Protein AF-A0A453LKP9-F1 (afdb_monomer_lite)

pLDDT: mean 84.12, std 15.36, range [48.91, 98.44]

Foldseek 3Di:
DPPDDDDPVRVVVLVVVLVPDPCSQADPVGDGPDDDPDDVVVVVVVVVLVPDPVNPDPDPPAPVVHDDDDDDPVVVVVVVVVVVCVVVVND

Secondary structure (DSSP, 8-state):
-TT----HHHHHHHHHHHHTSS-TTB-TTS-BS------HHHHHHHHHHHTSTT---S----BTTB------HHHHHHHHHHHHHHHTT--

Sequence (91 aa):
MFGDPLLPSECSLIIEELKATSLCFQCAHGRPTTVPIVNVASLRRQLARLGAPGGRSEAEEPWHGLSQHEASLERARTRLRQLRRLRRGTL

Radius of gyration: 24.04 Å; chains: 1; bounding box: 47×31×52 Å

Organism: Aegilops tauschii subsp. strangulata (NCBI:txid200361)

Structure (mmCIF, N/CA/C/O backbone):
data_AF-A0A453LKP9-F1
#
_entry.id   AF-A0A453LKP9-F1
#
loop_
_atom_site.group_PDB
_atom_site.id
_atom_site.type_symbol
_atom_site.label_atom_id
_atom_site.label_alt_id
_atom_site.label_comp_id
_atom_site.label_asym_id
_atom_site.label_entity_id
_atom_site.label_seq_id
_atom_site.pdbx_PDB_ins_code
_atom_site.Cartn_x
_atom_site.Cartn_y
_atom_site.Cartn_z
_atom_site.occupancy
_atom_site.B_iso_or_equiv
_atom_site.auth_seq_id
_atom_site.auth_comp_id
_atom_site.auth_asym_id
_atom_site.auth_atom_id
_atom_site.pdbx_PDB_model_num
ATOM 1 N N . MET A 1 1 ? 10.696 4.965 14.795 1.00 82.19 1 MET A N 1
ATOM 2 C CA . MET A 1 1 ? 10.221 6.330 14.470 1.00 82.19 1 MET A CA 1
ATOM 3 C C . MET A 1 1 ? 10.309 6.554 12.966 1.00 82.19 1 MET A C 1
ATOM 5 O O . MET A 1 1 ? 10.823 5.699 12.254 1.00 82.19 1 MET A O 1
ATOM 9 N N . PHE A 1 2 ? 9.766 7.662 12.454 1.00 89.75 2 PHE A N 1
ATOM 10 C CA . PHE A 1 2 ? 9.928 7.996 11.038 1.00 89.75 2 PHE A CA 1
ATOM 11 C C . PHE A 1 2 ? 11.408 8.195 10.704 1.00 89.75 2 PHE A C 1
ATOM 13 O O . PHE A 1 2 ? 12.096 8.929 11.405 1.00 89.75 2 PHE A O 1
ATOM 20 N N . GLY A 1 3 ? 11.868 7.559 9.627 1.00 93.56 3 GLY A N 1
ATOM 21 C CA . GLY A 1 3 ? 13.265 7.614 9.190 1.00 93.56 3 GLY A CA 1
ATOM 22 C C . GLY A 1 3 ? 14.149 6.492 9.736 1.00 93.56 3 GLY A C 1
ATOM 23 O O . GLY A 1 3 ? 15.262 6.335 9.240 1.00 93.56 3 GLY A O 1
ATOM 24 N N . ASP A 1 4 ? 13.658 5.681 10.678 1.00 96.88 4 ASP A N 1
ATOM 25 C CA . ASP A 1 4 ? 14.412 4.523 11.159 1.00 96.88 4 ASP A CA 1
ATOM 26 C C . ASP A 1 4 ? 14.381 3.399 10.109 1.00 96.88 4 ASP A C 1
ATOM 28 O O . ASP A 1 4 ? 13.303 3.070 9.595 1.00 96.88 4 ASP A O 1
ATOM 32 N N . PRO A 1 5 ? 15.536 2.800 9.765 1.00 97.00 5 PRO A N 1
ATOM 33 C CA . PRO A 1 5 ? 15.569 1.655 8.872 1.00 97.00 5 PRO A CA 1
ATOM 34 C C . PRO A 1 5 ? 14.949 0.439 9.562 1.00 97.00 5 PRO A C 1
ATOM 36 O O . PRO A 1 5 ? 15.182 0.202 10.744 1.00 97.00 5 PRO A O 1
ATOM 39 N N . LEU A 1 6 ? 14.195 -0.345 8.795 1.00 97.00 6 LEU A N 1
ATOM 40 C CA . LEU A 1 6 ? 13.586 -1.587 9.258 1.00 97.00 6 LEU A CA 1
ATOM 41 C C . LEU A 1 6 ? 14.012 -2.743 8.361 1.00 97.00 6 LEU A C 1
ATOM 43 O O . LEU A 1 6 ? 14.032 -2.632 7.130 1.00 97.00 6 LEU A O 1
ATOM 47 N N . LEU A 1 7 ? 14.317 -3.871 8.986 1.00 98.44 7 LEU A N 1
ATOM 48 C CA . LEU A 1 7 ? 14.492 -5.140 8.307 1.00 98.44 7 LEU A CA 1
ATOM 49 C C . LEU A 1 7 ? 13.140 -5.637 7.769 1.00 98.44 7 LEU A C 1
ATOM 51 O O . LEU A 1 7 ? 12.089 -5.369 8.358 1.00 98.44 7 LEU A O 1
ATOM 55 N N . PRO A 1 8 ? 13.132 -6.449 6.697 1.00 98.25 8 PRO A N 1
ATOM 56 C CA . PRO A 1 8 ? 11.897 -7.039 6.177 1.00 98.25 8 PRO A CA 1
ATOM 57 C C . PRO A 1 8 ? 11.087 -7.824 7.224 1.00 98.25 8 PRO A C 1
ATOM 59 O O . PRO A 1 8 ? 9.855 -7.820 7.183 1.00 98.25 8 PRO A O 1
ATOM 62 N N . SER A 1 9 ? 11.758 -8.471 8.182 1.00 98.44 9 SER A N 1
ATOM 63 C CA . SER A 1 9 ? 11.113 -9.182 9.293 1.00 98.44 9 SER A CA 1
ATOM 64 C C . SER A 1 9 ? 10.387 -8.238 10.253 1.00 98.44 9 SER A C 1
ATOM 66 O O . SER A 1 9 ? 9.285 -8.550 10.690 1.00 98.44 9 SER A O 1
ATOM 68 N N . GLU A 1 10 ? 10.964 -7.071 10.541 1.00 98.25 10 GLU A N 1
ATOM 69 C CA . GLU A 1 10 ? 10.354 -6.055 11.406 1.00 98.25 10 GLU A CA 1
ATOM 70 C C . GLU A 1 10 ? 9.140 -5.423 10.720 1.00 98.25 10 GLU A C 1
ATOM 72 O O . GLU A 1 10 ? 8.081 -5.296 11.331 1.00 98.25 10 GLU A O 1
ATOM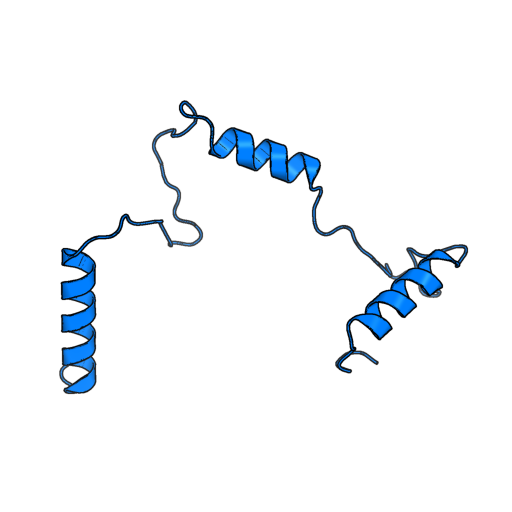 77 N N . CYS A 1 11 ? 9.249 -5.122 9.421 1.00 97.56 11 CYS A N 1
ATOM 78 C CA . CYS A 1 11 ? 8.110 -4.686 8.612 1.00 97.56 11 CYS A CA 1
ATOM 79 C C . CYS A 1 11 ? 6.969 -5.712 8.640 1.00 97.56 11 CYS A C 1
ATOM 81 O O . CYS A 1 11 ? 5.810 -5.338 8.800 1.00 97.56 11 CYS A O 1
ATOM 83 N N . SER A 1 12 ? 7.291 -7.002 8.503 1.00 98.06 12 SER A N 1
ATOM 84 C CA . SER A 1 12 ? 6.292 -8.078 8.528 1.00 98.06 12 SER A CA 1
ATOM 85 C C . SER A 1 12 ? 5.601 -8.171 9.889 1.00 98.06 12 SER A C 1
ATOM 87 O O . SER A 1 12 ? 4.377 -8.247 9.942 1.00 98.06 12 SER A O 1
ATOM 89 N N . LEU A 1 13 ? 6.369 -8.087 10.981 1.00 98.19 13 LEU A N 1
ATOM 90 C CA . LEU A 1 13 ? 5.829 -8.087 12.340 1.00 98.19 13 LEU A CA 1
ATOM 91 C C . LEU A 1 13 ? 4.854 -6.923 12.558 1.00 98.19 13 LEU A C 1
ATOM 93 O O . LEU A 1 13 ? 3.756 -7.141 13.053 1.00 98.19 13 LEU A O 1
ATOM 97 N N . ILE A 1 14 ? 5.203 -5.707 12.122 1.00 96.69 14 ILE A N 1
ATOM 98 C CA . ILE A 1 14 ? 4.314 -4.537 12.232 1.00 96.69 14 ILE A CA 1
ATOM 99 C C . ILE A 1 14 ? 2.970 -4.790 11.538 1.00 96.69 14 ILE A C 1
ATOM 101 O O . ILE A 1 14 ? 1.927 -4.424 12.076 1.00 96.69 14 ILE A O 1
ATOM 105 N N . ILE A 1 15 ? 2.977 -5.408 10.354 1.00 96.38 15 ILE A N 1
ATOM 106 C CA . ILE A 1 15 ? 1.747 -5.703 9.606 1.00 96.38 15 ILE A CA 1
ATOM 107 C C . ILE A 1 15 ? 0.903 -6.774 10.307 1.00 96.38 15 ILE A C 1
ATOM 109 O O . ILE A 1 15 ? -0.316 -6.610 10.393 1.00 96.38 15 ILE A O 1
ATOM 113 N N . GLU A 1 16 ? 1.520 -7.837 10.825 1.00 97.50 16 GLU A N 1
ATOM 114 C CA . GLU A 1 16 ? 0.794 -8.888 11.551 1.00 97.50 16 GLU A CA 1
ATOM 115 C C . GLU A 1 16 ? 0.195 -8.369 12.865 1.00 97.50 16 GLU A C 1
ATOM 117 O O . GLU A 1 16 ? -0.985 -8.599 13.133 1.00 97.50 16 GLU A O 1
ATOM 122 N N . GLU A 1 17 ? 0.949 -7.581 13.634 1.00 97.00 17 GLU A N 1
ATOM 123 C CA . GLU A 1 17 ? 0.445 -6.957 14.862 1.00 97.00 17 GLU A CA 1
ATOM 124 C C . GLU A 1 17 ? -0.683 -5.964 14.562 1.00 97.00 17 GLU A C 1
ATOM 126 O O . GLU A 1 17 ? -1.718 -5.960 15.230 1.00 97.00 17 GLU A O 1
ATOM 131 N N . LEU A 1 18 ? -0.548 -5.158 13.503 1.00 96.00 18 LEU A N 1
ATOM 132 C CA . LEU A 1 18 ? -1.592 -4.223 13.091 1.00 96.00 18 LEU A CA 1
ATOM 133 C C . LEU A 1 18 ? -2.890 -4.955 12.719 1.00 96.00 18 LEU A C 1
ATOM 135 O O . LEU A 1 18 ? -3.976 -4.506 13.090 1.00 96.00 18 LEU A O 1
ATOM 139 N N . LYS A 1 19 ? -2.790 -6.093 12.023 1.00 95.44 19 LYS A N 1
ATOM 140 C CA . LYS A 1 19 ? -3.927 -6.943 11.636 1.00 95.44 19 LYS A CA 1
ATOM 141 C C . LYS A 1 19 ? -4.655 -7.550 12.839 1.00 95.44 19 LYS A C 1
ATOM 143 O O . LYS A 1 19 ? -5.855 -7.792 12.740 1.00 95.44 19 LYS A O 1
ATOM 148 N N . ALA A 1 20 ? -3.962 -7.784 13.953 1.00 96.31 20 ALA A N 1
ATOM 149 C CA . ALA A 1 20 ? -4.562 -8.302 15.181 1.00 96.31 20 ALA A CA 1
ATOM 150 C C . ALA A 1 20 ? -5.384 -7.246 15.953 1.00 96.31 20 ALA A C 1
ATOM 152 O O . ALA A 1 20 ? -6.121 -7.590 16.878 1.00 96.31 20 ALA A O 1
ATOM 153 N N . THR A 1 21 ? -5.291 -5.965 15.580 1.00 95.12 21 THR A N 1
ATOM 154 C CA . THR A 1 21 ? -6.063 -4.884 16.211 1.00 95.12 21 THR A CA 1
ATOM 155 C C . THR A 1 21 ? -7.499 -4.794 15.681 1.00 95.12 21 THR A C 1
ATOM 157 O O . THR A 1 21 ? -7.801 -5.193 14.557 1.00 95.12 21 THR A O 1
ATOM 160 N N . SER A 1 22 ? -8.403 -4.207 16.471 1.00 94.38 22 SER A N 1
ATOM 161 C CA . SER A 1 22 ? -9.802 -3.982 16.073 1.00 94.38 22 SER A CA 1
ATOM 162 C C . SER A 1 22 ? -9.982 -2.882 15.018 1.00 94.38 22 SER A C 1
ATOM 164 O O . SER A 1 22 ? -10.976 -2.893 14.294 1.00 94.38 22 SER A O 1
ATOM 166 N N . LEU A 1 23 ? -9.038 -1.936 14.915 1.00 91.50 23 LEU A N 1
ATOM 167 C CA . LEU A 1 23 ? -9.100 -0.793 13.999 1.00 91.50 23 LEU A CA 1
ATOM 168 C C . LEU A 1 23 ? -7.748 -0.552 13.311 1.00 91.50 23 LEU A C 1
ATOM 170 O O . LEU A 1 23 ? -7.058 0.437 13.542 1.00 91.50 23 LEU A O 1
ATOM 174 N N . CYS A 1 24 ? -7.373 -1.470 12.427 1.00 94.06 24 CYS A N 1
ATOM 175 C CA . CYS A 1 24 ? -6.058 -1.504 11.782 1.00 94.06 24 CYS A CA 1
ATOM 176 C C . CYS A 1 24 ? -5.816 -0.405 10.725 1.00 94.06 24 CYS A C 1
ATOM 178 O O . CYS A 1 24 ? -4.686 -0.181 10.293 1.00 94.06 24 CYS A O 1
ATOM 180 N N . PHE A 1 25 ? -6.864 0.292 10.286 1.00 93.94 25 PHE A N 1
ATOM 181 C CA . PHE A 1 25 ? -6.787 1.296 9.221 1.00 93.94 25 PHE A CA 1
ATOM 182 C C . PHE A 1 25 ? -6.701 2.737 9.733 1.00 93.94 25 PHE A C 1
ATOM 184 O O . PHE A 1 25 ? -6.470 3.641 8.931 1.00 93.94 25 PHE A O 1
ATOM 191 N N . GLN A 1 26 ? -6.851 2.971 11.038 1.00 95.38 26 GLN A N 1
ATOM 192 C CA . GLN A 1 26 ? -6.898 4.314 11.606 1.00 95.38 26 GLN A CA 1
ATOM 193 C C . GLN A 1 26 ? -6.190 4.366 12.961 1.00 95.38 26 GLN A C 1
ATOM 195 O O . GLN A 1 26 ? -6.454 3.554 13.842 1.00 95.38 26 GLN A O 1
ATOM 200 N N . CYS A 1 27 ? -5.296 5.337 13.150 1.00 94.75 27 CYS A N 1
ATOM 201 C CA . CYS A 1 27 ? -4.678 5.565 14.454 1.00 94.75 27 CYS A CA 1
ATOM 202 C C . CYS A 1 27 ? -5.646 6.284 15.410 1.00 94.75 27 CYS A C 1
ATOM 204 O O . CYS A 1 27 ? -6.659 6.836 14.986 1.00 94.75 27 CYS A O 1
ATOM 206 N N . ALA A 1 28 ? -5.295 6.377 16.695 1.00 94.75 28 ALA A N 1
ATOM 207 C CA . ALA A 1 28 ? -6.122 7.048 17.708 1.00 94.75 28 ALA A CA 1
ATOM 208 C C . ALA A 1 28 ? -6.483 8.514 17.375 1.00 94.75 28 ALA A C 1
ATOM 210 O O . ALA A 1 28 ? -7.469 9.042 17.875 1.00 94.75 28 ALA A O 1
ATOM 211 N N . HIS A 1 29 ? -5.707 9.166 16.505 1.00 97.69 29 HIS A N 1
ATOM 212 C CA . HIS A 1 29 ? -5.926 10.549 16.064 1.00 97.69 29 HIS A CA 1
ATOM 213 C C . HIS A 1 29 ? -6.681 10.653 14.733 1.00 97.69 29 HIS A C 1
ATOM 215 O O . HIS A 1 29 ? -6.721 11.719 14.122 1.00 97.69 29 HIS A O 1
ATOM 221 N N . GLY A 1 30 ? -7.202 9.541 14.220 1.00 95.00 30 GLY A N 1
ATOM 222 C CA . GLY A 1 30 ? -7.991 9.522 12.999 1.00 95.00 30 GLY A CA 1
ATOM 223 C C . GLY A 1 30 ? -7.191 9.448 11.693 1.00 95.00 30 GLY A C 1
ATOM 224 O O . GLY A 1 30 ? -7.798 9.404 10.623 1.00 95.00 30 GLY A O 1
ATOM 225 N N . ARG A 1 31 ? -5.851 9.417 11.744 1.00 96.50 31 ARG A N 1
ATOM 226 C CA . ARG A 1 31 ? -5.000 9.344 10.541 1.00 96.50 31 ARG A CA 1
ATOM 227 C C . ARG A 1 31 ? -4.983 7.922 9.968 1.00 96.50 31 ARG A C 1
ATOM 229 O O . ARG A 1 31 ? -4.954 6.978 10.758 1.00 96.50 31 ARG A O 1
ATOM 236 N N . PRO A 1 32 ? -4.948 7.757 8.634 1.00 96.62 32 PRO A N 1
ATOM 237 C CA . PRO A 1 32 ? -4.858 6.437 8.027 1.00 96.62 32 PRO A CA 1
ATOM 238 C C . PRO A 1 32 ? -3.519 5.773 8.366 1.00 96.62 32 PRO A C 1
ATOM 240 O O . PRO A 1 32 ? -2.465 6.392 8.218 1.00 96.62 32 PRO A O 1
ATOM 243 N N . THR A 1 33 ? -3.564 4.515 8.805 1.00 95.62 33 THR A N 1
ATOM 244 C CA . THR A 1 33 ? -2.355 3.729 9.123 1.00 95.62 33 THR A CA 1
ATOM 245 C C . THR A 1 33 ? -1.799 3.024 7.885 1.00 95.62 33 THR A C 1
ATOM 247 O O . THR A 1 33 ? -0.588 2.908 7.720 1.00 95.62 33 THR A O 1
ATOM 250 N N . THR A 1 34 ? -2.678 2.577 6.985 1.00 93.25 34 THR A N 1
ATOM 251 C CA . THR A 1 34 ? -2.323 1.954 5.704 1.00 93.25 34 THR A CA 1
ATOM 252 C C . THR A 1 34 ? -3.239 2.479 4.602 1.00 93.25 34 THR A C 1
ATOM 254 O O . THR A 1 34 ? -4.385 2.848 4.862 1.00 93.25 34 THR A O 1
ATOM 257 N N . VAL A 1 35 ? -2.737 2.540 3.365 1.00 91.69 35 VAL A N 1
ATOM 258 C CA . VAL A 1 35 ? -3.522 2.955 2.193 1.00 91.69 35 VAL A CA 1
ATOM 259 C C . VAL A 1 35 ? -3.249 2.013 1.017 1.00 91.69 35 VAL A C 1
ATOM 261 O O . VAL A 1 35 ? -2.097 1.627 0.801 1.00 91.69 35 VAL A O 1
ATOM 264 N N . PRO A 1 36 ? -4.271 1.621 0.237 1.00 91.69 36 PRO A N 1
ATOM 265 C CA . PRO A 1 36 ? -4.051 0.829 -0.964 1.00 91.69 36 PRO A CA 1
ATOM 266 C C . PRO A 1 36 ? -3.324 1.674 -2.017 1.00 91.69 36 PRO A C 1
ATOM 268 O O . PRO A 1 36 ? -3.811 2.727 -2.419 1.00 91.69 36 PRO A O 1
ATOM 271 N N . ILE A 1 37 ? -2.171 1.197 -2.490 1.00 93.94 37 ILE A N 1
ATOM 272 C CA . ILE A 1 37 ? -1.395 1.887 -3.535 1.00 93.94 37 ILE A CA 1
ATOM 273 C C . ILE A 1 37 ? -1.962 1.575 -4.924 1.00 93.94 37 ILE A C 1
ATOM 275 O O . ILE A 1 37 ? -2.086 2.457 -5.769 1.00 93.94 37 ILE A O 1
ATOM 279 N N . VAL A 1 38 ? -2.311 0.309 -5.180 1.00 94.81 38 VAL A N 1
ATOM 280 C CA . VAL A 1 38 ? -2.764 -0.140 -6.501 1.00 94.81 38 VAL A CA 1
ATOM 281 C C . VAL A 1 38 ? -3.727 -1.318 -6.406 1.00 94.81 38 VAL A C 1
ATOM 283 O O . VAL A 1 38 ? -3.561 -2.225 -5.592 1.00 94.81 38 VAL A O 1
ATOM 286 N N . ASN A 1 39 ? -4.720 -1.345 -7.298 1.00 95.81 39 ASN A N 1
ATOM 287 C CA . ASN A 1 39 ? -5.541 -2.528 -7.532 1.00 95.81 39 ASN A CA 1
ATOM 288 C C . ASN A 1 39 ? -4.887 -3.405 -8.613 1.00 95.81 39 ASN A C 1
ATOM 290 O O . ASN A 1 39 ? -4.922 -3.075 -9.801 1.00 95.81 39 ASN A O 1
ATOM 294 N N . VAL A 1 40 ? -4.315 -4.540 -8.206 1.00 94.88 40 VAL A N 1
ATOM 295 C CA . VAL A 1 40 ? -3.562 -5.437 -9.101 1.00 94.88 40 VAL A CA 1
ATOM 296 C C . VAL A 1 40 ? -4.431 -5.997 -10.234 1.00 94.88 40 VAL A C 1
ATOM 298 O O . VAL A 1 40 ? -3.950 -6.156 -11.354 1.00 94.88 40 VAL A O 1
ATOM 301 N N . ALA A 1 41 ? -5.718 -6.259 -9.995 1.00 95.62 41 ALA A N 1
ATOM 302 C CA . ALA A 1 41 ? -6.619 -6.753 -11.037 1.00 95.62 41 ALA A CA 1
ATOM 303 C C . ALA A 1 41 ? -6.892 -5.683 -12.108 1.00 95.62 41 ALA A C 1
ATOM 305 O O . ALA A 1 41 ? -6.845 -5.977 -13.304 1.00 95.62 41 ALA A O 1
ATOM 306 N N . SER A 1 42 ? -7.125 -4.434 -11.695 1.00 94.25 42 SER A N 1
ATOM 307 C CA . SER A 1 42 ? -7.253 -3.294 -12.611 1.00 94.25 42 SER A CA 1
ATOM 308 C C . SER A 1 42 ? -5.968 -3.050 -13.393 1.00 94.25 42 SER A C 1
ATOM 310 O O . SER A 1 42 ? -6.038 -2.867 -14.609 1.00 94.25 42 SER A O 1
ATOM 312 N N . LEU A 1 43 ? -4.811 -3.128 -12.727 1.00 93.19 43 LEU A N 1
ATOM 313 C CA . LEU A 1 43 ? -3.506 -2.995 -13.370 1.00 93.19 43 LEU A CA 1
ATOM 314 C C . LEU A 1 43 ? -3.299 -4.079 -14.435 1.00 93.19 43 LEU A C 1
ATOM 316 O O . LEU A 1 43 ? -2.986 -3.765 -15.578 1.00 93.19 43 LEU A O 1
ATOM 320 N N . ARG A 1 44 ? -3.552 -5.351 -14.103 1.00 93.62 44 ARG A N 1
ATOM 321 C CA . ARG A 1 44 ? -3.450 -6.469 -15.057 1.00 93.62 44 ARG A CA 1
ATOM 322 C C . ARG A 1 44 ? -4.363 -6.277 -16.269 1.00 93.62 44 ARG A C 1
ATOM 324 O O . ARG A 1 44 ? -3.917 -6.481 -17.394 1.00 93.62 44 ARG A O 1
ATOM 331 N N . ARG A 1 45 ? -5.610 -5.828 -16.066 1.00 91.56 45 ARG A N 1
ATOM 332 C CA . ARG A 1 45 ? -6.529 -5.494 -17.171 1.00 91.56 45 ARG A CA 1
ATOM 333 C C . ARG A 1 45 ? -5.998 -4.357 -18.044 1.00 91.56 45 ARG A C 1
ATOM 335 O O . ARG A 1 45 ? -6.142 -4.410 -19.259 1.00 91.56 45 ARG A O 1
ATOM 342 N N . GLN A 1 46 ? -5.404 -3.321 -17.450 1.00 88.94 46 GLN A N 1
ATOM 343 C CA . GLN A 1 46 ? -4.784 -2.229 -18.207 1.00 88.94 46 GLN A CA 1
ATOM 344 C C . GLN A 1 46 ? -3.588 -2.712 -19.027 1.00 88.94 46 GLN A C 1
ATOM 346 O O . GLN A 1 46 ? -3.545 -2.441 -20.221 1.00 88.94 46 GLN A O 1
ATOM 351 N N . LEU A 1 47 ? -2.684 -3.486 -18.428 1.00 88.44 47 LEU A N 1
ATOM 352 C CA . LEU A 1 47 ? -1.525 -4.044 -19.127 1.00 88.44 47 LEU A CA 1
ATOM 353 C C . LEU A 1 47 ? -1.935 -4.959 -20.289 1.00 88.44 47 LEU A C 1
ATOM 355 O O . LEU A 1 47 ? -1.369 -4.852 -21.371 1.00 88.44 47 LEU A O 1
ATOM 359 N N . ALA A 1 48 ? -2.960 -5.798 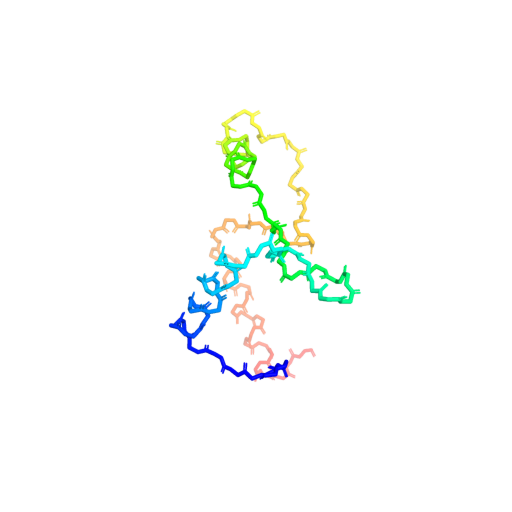-20.106 1.00 87.38 48 ALA A N 1
ATOM 360 C CA . ALA A 1 48 ? -3.483 -6.647 -21.177 1.00 87.38 48 ALA A CA 1
ATOM 361 C C . ALA A 1 48 ? -4.062 -5.833 -22.349 1.00 87.38 48 ALA A C 1
ATOM 363 O O . ALA A 1 48 ? -3.851 -6.191 -23.503 1.00 87.38 48 ALA A O 1
ATOM 364 N N . ARG A 1 49 ? -4.751 -4.717 -22.066 1.00 83.44 49 ARG A N 1
ATOM 365 C CA . ARG A 1 49 ? -5.251 -3.799 -23.106 1.00 83.44 49 ARG A CA 1
ATOM 366 C C . ARG A 1 49 ? -4.119 -3.127 -23.878 1.00 83.44 49 ARG A C 1
ATOM 368 O O . ARG A 1 49 ? -4.204 -3.032 -25.094 1.00 83.44 49 ARG A O 1
ATOM 375 N N . LEU A 1 50 ? -3.064 -2.703 -23.181 1.00 84.00 50 LEU A N 1
ATOM 376 C CA . LEU A 1 50 ? -1.881 -2.103 -23.804 1.00 84.00 50 LEU A CA 1
ATOM 377 C C . LEU A 1 50 ? -1.082 -3.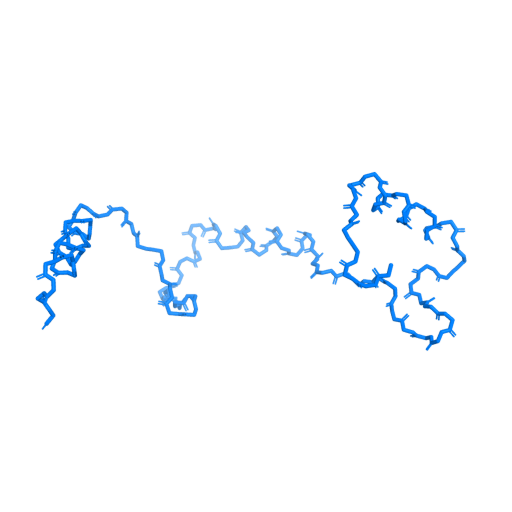114 -24.644 1.00 84.00 50 LEU A C 1
ATOM 379 O O . LEU A 1 50 ? -0.487 -2.742 -25.648 1.00 84.00 50 LEU A O 1
ATOM 383 N N . GLY A 1 51 ? -1.068 -4.389 -24.243 1.00 66.94 51 GLY A N 1
ATOM 384 C CA . GLY A 1 51 ? -0.393 -5.472 -24.965 1.00 66.94 51 GLY A CA 1
ATOM 385 C C . GLY A 1 51 ? -1.198 -6.091 -26.115 1.00 66.94 51 GLY A C 1
ATOM 386 O O . GLY A 1 51 ? -0.666 -6.946 -26.821 1.00 66.94 51 GLY A O 1
ATOM 387 N N . ALA A 1 52 ? -2.465 -5.709 -26.313 1.00 59.53 52 ALA A N 1
ATOM 388 C CA . ALA A 1 52 ? -3.294 -6.260 -27.380 1.00 59.53 52 ALA A CA 1
ATOM 389 C C . ALA A 1 52 ? -2.854 -5.712 -28.759 1.00 59.53 52 ALA A C 1
ATOM 391 O O . ALA A 1 52 ? -2.729 -4.496 -28.920 1.00 59.53 52 ALA A O 1
ATOM 392 N N . PRO A 1 53 ? -2.683 -6.569 -29.787 1.00 53.25 53 PRO A N 1
ATOM 393 C CA . PRO A 1 53 ? -2.134 -6.189 -31.097 1.00 53.25 53 PRO A CA 1
ATOM 394 C C . PRO A 1 53 ? -3.026 -5.253 -31.938 1.00 53.25 53 PRO A C 1
ATOM 396 O O . PRO A 1 53 ? -2.648 -4.894 -33.046 1.00 53.25 53 PRO A O 1
ATOM 399 N N . GLY A 1 54 ? -4.182 -4.825 -31.420 1.00 52.97 54 GLY A N 1
ATOM 400 C CA . GLY A 1 54 ? -5.068 -3.833 -32.045 1.00 52.97 54 GLY A CA 1
ATOM 401 C C . GLY A 1 54 ? -5.132 -2.483 -31.319 1.00 52.97 54 GLY A C 1
ATOM 402 O O . GLY A 1 54 ? -5.955 -1.653 -31.680 1.00 52.97 54 GLY A O 1
ATOM 403 N N . GLY A 1 55 ? -4.319 -2.276 -30.274 1.00 48.91 55 GLY A N 1
ATOM 404 C CA . GLY A 1 55 ? -4.341 -1.078 -29.422 1.00 48.91 55 GLY A CA 1
ATOM 405 C C . GLY A 1 55 ? -3.173 -0.111 -29.624 1.00 48.91 55 GLY A C 1
ATOM 406 O O . GLY A 1 55 ? -3.070 0.865 -28.885 1.00 48.91 55 GLY A O 1
ATOM 407 N N . ARG A 1 56 ? -2.293 -0.348 -30.608 1.00 52.41 56 ARG A N 1
ATOM 408 C CA . ARG A 1 56 ? -1.351 0.681 -31.077 1.00 52.41 56 ARG A CA 1
ATOM 409 C C . ARG A 1 56 ? -2.119 1.688 -31.935 1.00 52.41 56 ARG A C 1
ATOM 411 O O . ARG A 1 56 ? -1.955 1.726 -33.148 1.00 52.41 56 ARG A O 1
ATOM 418 N N . SER A 1 57 ? -3.001 2.463 -31.311 1.00 50.09 57 SER A N 1
ATOM 419 C CA . SER A 1 57 ? -3.485 3.690 -31.930 1.00 50.09 57 SER A CA 1
ATOM 420 C C . SER A 1 57 ? -2.333 4.688 -31.941 1.00 50.09 57 SER A C 1
ATOM 422 O O . SER A 1 57 ? -1.701 4.952 -30.921 1.00 50.09 57 SER A O 1
ATOM 424 N N . 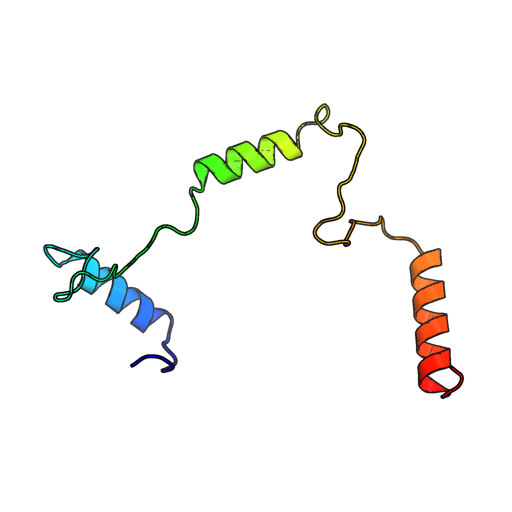GLU A 1 58 ? -2.044 5.151 -33.145 1.00 53.09 58 GLU A N 1
ATOM 425 C CA . GLU A 1 58 ? -1.149 6.225 -33.555 1.00 53.09 58 GLU A CA 1
ATOM 426 C C . GLU A 1 58 ? -1.146 7.420 -32.586 1.00 53.09 58 GLU A C 1
ATOM 428 O O . GLU A 1 58 ? -1.960 8.327 -32.700 1.00 53.09 58 GLU A O 1
ATOM 433 N N . ALA A 1 59 ? -0.244 7.383 -31.609 1.00 55.06 59 ALA A N 1
ATOM 434 C CA . ALA A 1 59 ? 0.390 8.503 -30.912 1.00 55.06 59 ALA A CA 1
ATOM 435 C C . ALA A 1 59 ? 1.032 7.908 -29.657 1.00 55.06 59 ALA A C 1
ATOM 437 O O . ALA A 1 59 ? 0.386 7.723 -28.625 1.00 55.06 59 ALA A O 1
ATOM 438 N N . GLU A 1 60 ? 2.313 7.554 -29.753 1.00 55.97 60 GLU A N 1
ATOM 439 C CA . GLU A 1 60 ? 3.132 7.352 -28.563 1.00 55.97 60 GLU A CA 1
ATOM 440 C C . GLU A 1 60 ? 3.236 8.699 -27.842 1.00 55.97 60 GLU A C 1
ATOM 442 O O . GLU A 1 60 ? 4.173 9.457 -28.081 1.00 55.97 60 GLU A O 1
ATOM 447 N N . GLU A 1 61 ? 2.260 9.027 -26.993 1.00 57.34 61 GLU A N 1
ATOM 448 C CA . GLU A 1 61 ? 2.412 10.125 -26.047 1.00 57.34 61 GLU A CA 1
ATOM 449 C C . GLU A 1 61 ? 3.656 9.811 -25.203 1.00 57.34 61 GLU A C 1
ATOM 451 O O . GLU A 1 61 ? 3.689 8.787 -24.503 1.00 57.34 61 GLU A O 1
ATOM 456 N N . PRO A 1 62 ? 4.723 10.621 -25.306 1.00 60.56 62 PRO A N 1
ATOM 457 C CA . PRO A 1 62 ? 5.954 10.365 -24.585 1.00 60.56 62 PRO A CA 1
ATOM 458 C C . PRO A 1 62 ? 5.650 10.328 -23.089 1.00 60.56 62 PRO A C 1
ATOM 460 O O . PRO A 1 62 ? 5.096 11.285 -22.545 1.00 60.56 62 PRO A O 1
ATOM 463 N N . TRP A 1 63 ? 6.056 9.266 -22.394 1.00 57.34 63 TRP A N 1
ATOM 464 C CA . TRP A 1 63 ? 5.964 9.205 -20.936 1.00 57.34 63 TRP A CA 1
ATOM 465 C C . TRP A 1 63 ? 6.843 10.306 -20.346 1.00 57.34 63 TRP A C 1
ATOM 467 O O . TRP A 1 63 ? 8.058 10.147 -20.245 1.00 57.34 63 TRP A O 1
ATOM 477 N N . HIS A 1 64 ? 6.247 11.452 -20.010 1.00 62.25 64 HIS A N 1
ATOM 478 C CA . HIS A 1 64 ? 6.971 12.644 -19.559 1.00 62.25 64 HIS A CA 1
ATOM 479 C C . HIS A 1 64 ? 8.144 13.028 -20.485 1.00 62.25 64 HIS A C 1
ATOM 481 O O . HIS A 1 64 ? 9.240 13.339 -20.023 1.00 62.25 64 HIS A O 1
ATOM 487 N N . GLY A 1 65 ? 7.944 12.956 -21.806 1.00 66.19 65 GLY A N 1
ATOM 488 C CA . GLY A 1 65 ? 9.001 13.242 -22.789 1.00 66.19 65 GLY A CA 1
ATOM 489 C C . GLY A 1 65 ? 9.952 12.073 -23.081 1.00 66.19 65 GLY A C 1
ATOM 490 O O . GLY A 1 65 ? 10.864 12.221 -23.892 1.00 66.19 65 GLY A O 1
ATOM 491 N N . LEU A 1 66 ? 9.755 10.906 -22.458 1.00 57.16 66 LEU A N 1
ATOM 492 C CA . LEU A 1 66 ? 10.542 9.697 -22.700 1.00 57.16 66 LEU A CA 1
ATOM 493 C C . LEU A 1 66 ? 9.738 8.699 -23.541 1.00 57.16 66 LEU A C 1
ATOM 495 O O . LEU A 1 66 ? 8.677 8.234 -23.131 1.00 57.16 66 LEU A O 1
ATOM 499 N N . SER A 1 67 ? 10.268 8.328 -24.704 1.00 68.19 67 SER A N 1
ATOM 500 C CA . SER A 1 67 ? 9.709 7.272 -25.555 1.00 68.19 67 SER A CA 1
ATOM 501 C C . SER A 1 67 ? 10.664 6.083 -25.662 1.00 68.19 67 SER A C 1
ATOM 503 O O . SER A 1 67 ? 11.896 6.234 -25.698 1.00 68.19 67 SER A O 1
ATOM 505 N N . GLN A 1 68 ? 10.094 4.875 -25.696 1.00 64.38 68 GLN A N 1
ATOM 506 C CA . GLN A 1 68 ? 10.858 3.649 -25.903 1.00 64.38 68 GLN A CA 1
ATOM 507 C C . GLN A 1 68 ? 11.347 3.605 -27.350 1.00 64.38 68 GLN A C 1
ATOM 509 O O . GLN A 1 68 ? 10.628 3.219 -28.258 1.00 64.38 68 GLN A O 1
ATOM 514 N N . HIS A 1 69 ? 12.598 3.995 -27.569 1.00 65.56 69 HIS A N 1
ATOM 515 C CA . HIS A 1 69 ? 13.229 3.817 -28.869 1.00 65.56 69 HIS A CA 1
ATOM 516 C C . HIS A 1 69 ? 13.838 2.422 -28.972 1.00 65.56 69 HIS A C 1
ATOM 518 O O . HIS A 1 69 ? 14.634 2.041 -28.103 1.00 65.56 69 HIS A O 1
ATOM 524 N N . GLU A 1 70 ? 13.577 1.732 -30.082 1.00 76.31 70 GLU A N 1
ATOM 525 C CA . GLU A 1 70 ? 14.253 0.481 -30.425 1.00 76.31 70 GLU A CA 1
ATOM 526 C C . GLU A 1 70 ? 15.785 0.612 -30.363 1.00 76.31 70 GLU A C 1
ATOM 528 O O . GLU A 1 70 ? 16.373 1.701 -30.493 1.00 76.31 70 GLU A O 1
ATOM 533 N N . ALA A 1 71 ? 16.453 -0.518 -30.120 1.00 80.00 71 ALA A N 1
ATOM 534 C CA . ALA A 1 71 ? 17.905 -0.577 -30.058 1.00 80.00 71 ALA A CA 1
ATOM 535 C C . ALA A 1 71 ? 18.506 -0.133 -31.405 1.00 80.00 71 ALA A C 1
ATOM 537 O O . ALA A 1 71 ? 18.344 -0.797 -32.421 1.00 80.00 71 ALA A O 1
ATOM 538 N N . SER A 1 72 ? 19.219 0.998 -31.408 1.00 85.56 72 SER A N 1
ATOM 539 C CA . SER A 1 72 ? 19.808 1.588 -32.616 1.00 85.56 72 SER A CA 1
ATOM 540 C C . SER A 1 72 ? 21.311 1.786 -32.448 1.00 85.56 72 SER A C 1
ATOM 542 O O . SER A 1 72 ? 21.776 2.508 -31.556 1.00 85.56 72 SER A O 1
ATOM 544 N N . LEU A 1 73 ? 22.078 1.168 -33.350 1.00 90.50 73 LEU A N 1
ATOM 545 C CA . LEU A 1 73 ? 23.532 1.329 -33.429 1.00 90.50 73 LEU A CA 1
ATOM 546 C C . LEU A 1 73 ? 23.925 2.781 -33.719 1.00 90.50 73 LEU A C 1
ATOM 548 O O . LEU A 1 73 ? 24.936 3.267 -33.212 1.00 90.50 73 LEU A O 1
ATOM 552 N N . GLU A 1 74 ? 23.116 3.496 -34.498 1.00 90.31 74 GLU A N 1
ATOM 553 C CA . GLU A 1 74 ? 23.340 4.905 -34.804 1.00 90.31 74 GLU A CA 1
ATOM 554 C C . GLU A 1 74 ? 23.215 5.775 -33.548 1.00 90.31 74 GLU A C 1
ATOM 556 O O . GLU A 1 74 ? 24.116 6.564 -33.245 1.00 90.31 74 GLU A O 1
ATOM 561 N N . ARG A 1 75 ? 22.167 5.555 -32.740 1.00 84.69 75 ARG A N 1
ATOM 562 C CA . ARG A 1 75 ? 22.002 6.226 -31.439 1.00 84.69 75 ARG A CA 1
ATOM 563 C C . ARG A 1 75 ? 23.162 5.928 -30.493 1.00 84.69 75 ARG A C 1
ATOM 565 O O . ARG A 1 75 ? 23.671 6.848 -29.848 1.00 84.69 75 ARG A O 1
ATOM 572 N N . ALA A 1 76 ? 23.612 4.674 -30.427 1.00 89.44 76 ALA A N 1
ATOM 573 C CA . ALA A 1 76 ? 24.766 4.289 -29.614 1.00 89.44 76 ALA A CA 1
ATOM 574 C C . ALA A 1 76 ? 26.046 5.021 -30.059 1.00 89.44 76 ALA A C 1
ATOM 576 O O . ALA A 1 76 ? 26.760 5.589 -29.228 1.00 89.44 76 ALA A O 1
ATOM 577 N N . ARG A 1 77 ? 26.303 5.098 -31.374 1.00 94.88 77 ARG A N 1
ATOM 578 C CA . ARG A 1 77 ? 27.434 5.853 -31.944 1.00 94.88 77 ARG A CA 1
ATOM 579 C C . ARG A 1 77 ? 27.348 7.344 -31.627 1.00 94.88 77 ARG A C 1
ATOM 581 O O . ARG A 1 77 ? 28.361 7.958 -31.295 1.00 94.88 77 ARG A O 1
ATOM 588 N N . THR A 1 78 ? 26.164 7.942 -31.714 1.00 91.31 78 THR A N 1
ATOM 589 C CA . THR A 1 78 ? 25.960 9.367 -31.414 1.00 91.31 78 THR A CA 1
ATOM 590 C C . THR A 1 78 ? 26.200 9.676 -29.938 1.00 91.31 78 THR A C 1
ATOM 592 O O . THR A 1 78 ? 26.984 10.578 -29.640 1.00 91.31 78 THR A O 1
ATOM 595 N N . ARG A 1 79 ? 25.660 8.866 -29.016 1.00 89.12 79 ARG A N 1
ATOM 596 C CA . ARG A 1 79 ? 25.934 8.988 -27.571 1.00 89.12 79 ARG A CA 1
ATOM 597 C C . ARG A 1 79 ? 27.422 8.838 -27.254 1.00 89.12 79 ARG A C 1
ATOM 599 O O . ARG A 1 79 ? 27.978 9.638 -26.506 1.00 89.12 79 ARG A O 1
ATOM 606 N N . LEU A 1 80 ? 28.098 7.870 -27.876 1.00 93.62 80 LEU A N 1
ATOM 607 C CA . LEU A 1 80 ? 29.539 7.678 -27.702 1.00 93.62 80 LEU A CA 1
ATOM 608 C C . LEU A 1 80 ? 30.343 8.899 -28.178 1.00 93.62 80 LEU A C 1
ATOM 610 O O . LEU A 1 80 ? 31.292 9.315 -27.512 1.00 93.62 80 LEU A O 1
ATOM 614 N N . ARG A 1 81 ? 29.969 9.497 -29.316 1.00 93.38 81 ARG A N 1
ATOM 615 C CA . ARG A 1 81 ? 30.605 10.723 -29.827 1.00 93.38 81 ARG A CA 1
ATOM 616 C C . ARG A 1 81 ? 30.396 11.908 -28.882 1.00 93.38 81 ARG A C 1
ATOM 618 O O . ARG A 1 81 ? 31.361 12.616 -28.609 1.00 93.38 81 ARG A O 1
ATOM 625 N N . GLN A 1 82 ? 29.186 12.095 -28.356 1.00 89.56 82 GLN A N 1
ATOM 626 C CA . GLN A 1 82 ? 28.877 13.157 -27.390 1.00 89.56 82 GLN A CA 1
ATOM 627 C C . GLN A 1 82 ? 29.685 13.002 -26.095 1.00 89.56 82 GLN A C 1
ATOM 629 O O . GLN A 1 82 ? 30.340 13.948 -25.666 1.00 89.56 82 GLN A O 1
ATOM 634 N N . LEU A 1 83 ? 29.748 11.792 -25.529 1.00 88.75 83 LEU A N 1
ATOM 635 C CA . LEU A 1 83 ? 30.558 11.510 -24.337 1.00 88.75 83 LEU A CA 1
ATOM 636 C C . LEU A 1 83 ? 32.051 11.777 -24.562 1.00 88.75 83 LEU A C 1
ATOM 638 O O . LEU A 1 83 ? 32.740 12.273 -23.672 1.00 88.75 83 LEU A O 1
ATOM 642 N N . ARG A 1 84 ? 32.565 11.477 -25.761 1.00 89.69 84 ARG A N 1
ATOM 643 C CA . ARG A 1 84 ? 33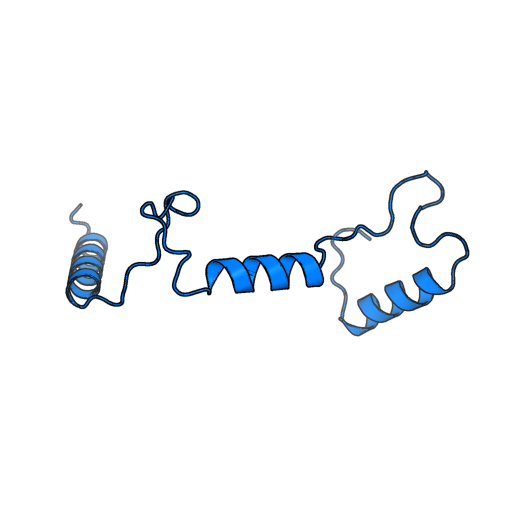.956 11.783 -26.126 1.00 89.69 84 ARG A CA 1
ATOM 644 C C . ARG A 1 84 ? 34.223 13.286 -26.224 1.00 89.69 84 ARG A C 1
ATOM 646 O O . ARG A 1 84 ? 35.318 13.698 -25.862 1.00 89.69 84 ARG A O 1
ATOM 653 N N . ARG A 1 85 ? 33.259 14.086 -26.691 1.00 84.75 85 ARG A N 1
ATOM 654 C CA . ARG A 1 85 ? 33.364 15.558 -26.737 1.00 84.75 85 ARG A CA 1
ATOM 655 C C . ARG A 1 85 ? 33.346 16.167 -25.335 1.00 84.75 85 ARG A C 1
ATOM 657 O O . ARG A 1 85 ? 34.250 16.924 -24.999 1.00 84.75 85 ARG A O 1
ATOM 664 N N . LEU A 1 86 ? 32.417 15.720 -24.486 1.00 81.94 86 LEU A N 1
ATOM 665 C CA . LEU A 1 86 ? 32.339 16.119 -23.075 1.00 81.94 86 LEU A CA 1
ATOM 666 C C . LEU A 1 86 ? 33.644 15.825 -22.322 1.00 81.94 86 LEU A C 1
ATOM 668 O O . LEU A 1 86 ? 34.181 16.694 -21.647 1.00 81.94 86 LEU A O 1
ATOM 672 N N . ARG A 1 87 ? 34.216 14.627 -22.504 1.00 78.44 87 ARG A N 1
ATOM 673 C CA . ARG A 1 87 ? 35.511 14.258 -21.901 1.00 78.44 87 ARG A CA 1
ATOM 674 C C . ARG A 1 87 ? 36.695 15.085 -22.402 1.00 78.44 87 ARG A C 1
ATOM 676 O O . ARG A 1 87 ? 37.710 15.144 -21.723 1.00 78.44 87 ARG A O 1
ATOM 683 N N .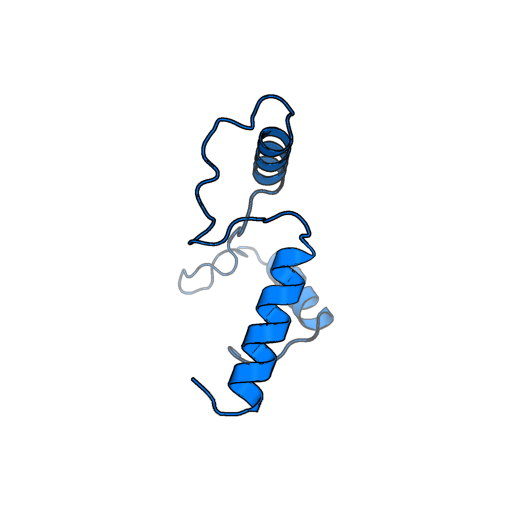 ARG A 1 88 ? 36.591 15.671 -23.594 1.00 80.94 88 ARG A N 1
ATOM 684 C CA . ARG A 1 88 ? 37.635 16.509 -24.197 1.00 80.94 88 ARG A CA 1
ATOM 685 C C . ARG A 1 88 ? 37.433 17.999 -23.912 1.00 80.94 88 ARG A C 1
ATOM 687 O O . ARG A 1 88 ? 38.174 18.796 -24.470 1.00 80.94 88 ARG A O 1
ATOM 694 N N . GLY A 1 89 ? 36.430 18.376 -23.111 1.00 66.19 89 GLY A N 1
ATOM 695 C CA . GLY A 1 89 ? 36.144 19.777 -22.779 1.00 66.19 89 GLY A CA 1
ATOM 696 C C . GLY A 1 89 ? 35.770 20.644 -23.986 1.00 66.19 89 GLY A C 1
ATOM 697 O O . GLY A 1 89 ? 35.911 21.857 -23.931 1.00 66.19 89 GLY A O 1
ATOM 698 N N . THR A 1 90 ? 35.331 20.028 -25.086 1.00 61.59 90 THR A N 1
ATOM 699 C CA . THR A 1 90 ? 34.935 20.712 -26.326 1.00 61.59 90 THR A CA 1
ATOM 700 C C . THR A 1 90 ? 33.416 20.677 -26.428 1.00 61.59 90 THR A C 1
ATOM 702 O O . THR A 1 90 ? 32.847 19.825 -27.118 1.00 61.59 90 THR A O 1
ATOM 705 N N . LEU A 1 91 ? 32.768 21.547 -25.652 1.00 56.03 91 LEU A N 1
ATOM 706 C CA . LEU A 1 91 ? 31.375 21.938 -25.865 1.00 56.03 91 LEU A CA 1
ATOM 707 C C . LEU A 1 91 ? 31.347 23.211 -26.704 1.00 56.03 91 LEU A C 1
ATOM 709 O O . LEU A 1 91 ? 32.126 24.128 -26.370 1.00 56.03 91 LEU A O 1
#

InterPro domains:
  IPR038973 DNA mismatch repair protein MutL/Mlh/Pms-like [PTHR10073] (1-42)
  IPR042120 MutL, C-terminal domain, dimerisation subdomain [G3DSA:3.30.1540.20] (1-50)